Protein AF-A0AAW9SC11-F1 (afdb_monomer)

Nearest PDB structures (foldseek):
  1xo5-assembly1_A  TM=5.138E-01  e=3.630E+00  Homo sapiens

Solvent-accessible surface area (backbone atoms only — not comparable to full-atom values): 5705 Å² total; per-residue (Å²): 135,85,87,76,81,94,71,84,79,86,78,82,84,76,91,75,77,80,82,77,78,80,78,78,77,77,62,61,58,48,61,70,51,51,22,66,76,67,71,50,55,68,71,56,32,51,50,49,56,49,52,51,34,62,74,68,70,50,57,94,87,59,80,52,36,47,67,57,51,20,69,74,69,72,50,56,64,69,60,54,31,57,73,69,77,94

Sequence (86 aa):
MTGFSLGKVFIFIWKTEPQYIMHRKRLCIYPKDVQLITQKSEKTTRKLLHQMRDYFHKEPHQLVAVSEFCAYTGLKDEEVKKAIGL

Structure (mmCIF, N/CA/C/O backbone):
data_AF-A0AAW9SC11-F1
#
_entry.id   AF-A0AAW9SC11-F1
#
loop_
_atom_site.group_PDB
_atom_site.id
_atom_site.type_symbol
_atom_site.label_atom_id
_atom_site.label_alt_id
_atom_site.label_comp_id
_atom_site.label_asym_id
_atom_site.label_entity_id
_atom_site.label_seq_id
_atom_site.pdbx_PDB_ins_code
_atom_site.Cartn_x
_atom_site.Cartn_y
_atom_site.Cartn_z
_atom_site.occupancy
_atom_site.B_iso_or_equiv
_atom_site.auth_seq_id
_atom_site.auth_comp_id
_atom_site.auth_asym_id
_atom_site.auth_atom_id
_atom_site.pdbx_PDB_model_num
ATOM 1 N N . MET A 1 1 ? -22.981 58.159 43.121 1.00 40.00 1 MET A N 1
ATOM 2 C CA . MET A 1 1 ? -22.211 58.435 41.891 1.00 40.00 1 MET A CA 1
ATOM 3 C C . MET A 1 1 ? -21.603 57.125 41.424 1.00 40.00 1 MET A C 1
ATOM 5 O O . MET A 1 1 ? -20.703 56.598 42.056 1.00 40.00 1 MET A O 1
ATOM 9 N N . THR A 1 2 ? -22.283 56.561 40.429 1.00 39.88 2 THR A N 1
ATOM 10 C CA . THR A 1 2 ? -21.951 55.442 39.533 1.00 39.88 2 THR A CA 1
ATOM 11 C C . THR A 1 2 ? -20.631 54.703 39.768 1.00 39.88 2 THR A C 1
ATOM 13 O O . THR A 1 2 ? -19.574 55.120 39.301 1.00 39.88 2 THR A O 1
ATOM 16 N N . GLY A 1 3 ? -20.737 53.527 40.386 1.00 48.25 3 GLY A N 1
ATOM 17 C CA . GLY A 1 3 ? -19.853 52.413 40.075 1.00 48.25 3 GLY A CA 1
ATOM 18 C C . GLY A 1 3 ? -20.429 51.639 38.892 1.00 48.25 3 GLY A C 1
ATOM 19 O O . GLY A 1 3 ? -21.582 51.227 38.948 1.00 48.25 3 GLY A O 1
ATOM 20 N N . PHE A 1 4 ? -19.641 51.437 37.840 1.00 42.88 4 PHE A N 1
ATOM 21 C CA . PHE A 1 4 ? -19.737 50.236 37.013 1.00 42.88 4 PHE A CA 1
ATOM 22 C C . PHE A 1 4 ? -18.396 50.025 36.308 1.00 42.88 4 PHE A C 1
ATOM 24 O O . PHE A 1 4 ? -17.972 50.807 35.460 1.00 42.88 4 PHE A O 1
ATOM 31 N N . SER A 1 5 ? -17.696 48.986 36.753 1.00 44.31 5 SER A N 1
ATOM 32 C CA . SER A 1 5 ? -16.434 48.515 36.200 1.00 44.31 5 SER A CA 1
ATOM 33 C C . SER A 1 5 ? -16.657 48.063 34.754 1.00 44.31 5 SER A C 1
ATOM 35 O O . SER A 1 5 ? -17.384 47.105 34.501 1.00 44.31 5 SER A O 1
ATOM 37 N N . LEU A 1 6 ? -16.023 48.751 33.804 1.00 46.84 6 LEU A N 1
ATOM 38 C CA . LEU A 1 6 ? -15.861 48.310 32.417 1.00 46.84 6 LEU A CA 1
ATOM 39 C C . LEU A 1 6 ? -14.841 47.167 32.374 1.00 46.84 6 LEU A C 1
ATOM 41 O O . LEU A 1 6 ? -13.703 47.313 31.942 1.00 46.84 6 LEU A O 1
ATOM 45 N N . GLY A 1 7 ? -15.248 46.011 32.878 1.00 53.19 7 GLY A N 1
ATOM 46 C CA . GLY A 1 7 ? -14.518 44.768 32.735 1.00 53.19 7 GLY A CA 1
ATOM 47 C C . GLY A 1 7 ? -15.486 43.686 32.293 1.00 53.19 7 GLY A C 1
ATOM 48 O O . GLY A 1 7 ? -16.466 43.433 32.983 1.00 53.19 7 GLY A O 1
ATOM 49 N N . LYS A 1 8 ? -15.140 42.986 31.206 1.00 52.53 8 LYS A N 1
ATOM 50 C CA . LYS A 1 8 ? -15.665 41.652 30.844 1.00 52.53 8 LYS A CA 1
ATOM 51 C C . LYS A 1 8 ? -16.959 41.578 30.015 1.00 52.53 8 LYS A C 1
ATOM 53 O O . LYS A 1 8 ? -17.765 40.687 30.248 1.00 52.53 8 LYS A O 1
ATOM 58 N N . VAL A 1 9 ? -17.128 42.404 28.979 1.00 45.59 9 VAL A N 1
ATOM 59 C CA . VAL A 1 9 ? -18.124 42.100 27.915 1.00 45.59 9 VAL A CA 1
ATOM 60 C C . VAL A 1 9 ? -17.468 41.638 26.602 1.00 45.59 9 VAL A C 1
ATOM 62 O O . VAL A 1 9 ? -18.120 41.044 25.755 1.00 45.59 9 VAL A O 1
ATOM 65 N N . PHE A 1 10 ? -16.145 41.773 26.457 1.00 39.69 10 PHE A N 1
ATOM 66 C CA . PHE A 1 10 ? -15.445 41.445 25.204 1.00 39.69 10 PHE A CA 1
ATOM 67 C C . PHE A 1 10 ? -14.914 39.999 25.094 1.00 39.69 10 PHE A C 1
ATOM 69 O O . PHE A 1 10 ? -14.274 39.648 2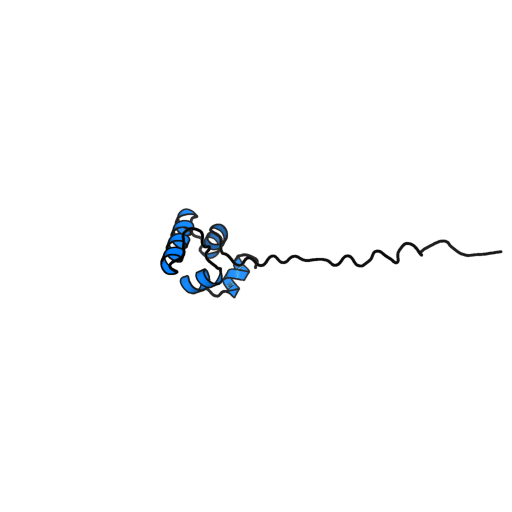4.111 1.00 39.69 10 PHE A O 1
ATOM 76 N N . ILE A 1 11 ? -15.162 39.146 26.095 1.00 45.31 11 ILE A N 1
ATOM 77 C CA . ILE A 1 11 ? -14.618 37.770 26.156 1.00 45.31 11 ILE A CA 1
ATOM 78 C C . ILE A 1 11 ? -15.652 36.713 25.707 1.00 45.31 11 ILE A C 1
ATOM 80 O O . ILE A 1 11 ? -15.326 35.537 25.575 1.00 45.31 11 ILE A O 1
ATOM 84 N N . PHE A 1 12 ? -16.903 37.100 25.434 1.00 47.69 12 PHE A N 1
ATOM 85 C CA . PHE A 1 12 ? -18.009 36.137 25.335 1.00 47.69 12 PHE A CA 1
ATOM 86 C C . PHE A 1 12 ? -18.474 35.777 23.912 1.00 47.69 12 PHE A C 1
ATOM 88 O O . PHE A 1 12 ? -19.495 35.118 23.763 1.00 47.69 12 PHE A O 1
ATOM 95 N N . ILE A 1 13 ? -17.751 36.156 22.851 1.00 48.09 13 ILE A N 1
ATOM 96 C CA . ILE A 1 13 ? -18.111 35.750 21.474 1.00 48.09 13 ILE A CA 1
ATOM 97 C C . ILE A 1 13 ? -16.861 35.414 20.644 1.00 48.09 13 ILE A C 1
ATOM 99 O O . ILE A 1 13 ? -16.657 36.012 19.606 1.00 48.09 13 ILE A O 1
ATOM 103 N N . TRP A 1 14 ? -15.997 34.490 21.089 1.00 43.78 14 TRP A N 1
ATOM 104 C CA . TRP A 1 14 ? -14.951 33.888 20.222 1.00 43.78 14 TRP A CA 1
ATOM 105 C C . TRP A 1 14 ? -14.568 32.442 20.614 1.00 43.78 14 TRP A C 1
ATOM 107 O O . TRP A 1 14 ? -13.488 31.974 20.273 1.00 43.78 14 TRP A O 1
ATOM 117 N N . LYS A 1 15 ? -15.418 31.692 21.336 1.00 52.47 15 LYS A N 1
ATOM 118 C CA . LYS A 1 15 ? -15.063 30.340 21.828 1.00 52.47 15 LYS A CA 1
ATOM 119 C C . LYS A 1 15 ? -15.795 29.183 21.145 1.00 52.47 15 LYS A C 1
ATOM 121 O O . LYS A 1 15 ? -16.196 28.244 21.822 1.00 52.47 15 LYS A O 1
ATOM 126 N N . THR A 1 16 ? -15.924 29.204 19.824 1.00 62.84 16 THR A N 1
ATOM 127 C CA . THR A 1 16 ? -16.279 27.993 19.061 1.00 62.84 16 THR A CA 1
ATOM 128 C C . THR A 1 16 ? -15.715 28.069 17.648 1.00 62.84 16 THR A C 1
ATOM 130 O O . THR A 1 16 ? -16.450 28.258 16.682 1.00 62.84 16 THR A O 1
ATOM 133 N N . GLU A 1 17 ? -14.400 27.905 17.520 1.00 63.03 17 GLU A N 1
ATOM 134 C CA . GLU A 1 17 ? -13.844 27.354 16.286 1.00 63.03 17 GLU A CA 1
ATOM 135 C C . GLU A 1 17 ? -14.205 25.858 16.264 1.00 63.03 17 GLU A C 1
ATOM 137 O O . GLU A 1 17 ? -13.840 25.131 17.195 1.00 63.03 17 GLU A O 1
ATOM 142 N N . PRO A 1 18 ? -14.968 25.351 15.280 1.00 64.81 18 PRO A N 1
ATOM 143 C CA . PRO A 1 18 ? -15.092 23.914 15.115 1.00 64.81 18 PRO A CA 1
ATOM 144 C C . PRO A 1 18 ? -13.716 23.377 14.712 1.00 64.81 18 PRO A C 1
ATOM 146 O O . PRO A 1 18 ? -13.227 23.670 13.622 1.00 64.81 18 PRO A O 1
ATOM 149 N N . GLN A 1 19 ? -13.082 22.589 15.587 1.00 66.56 19 GLN A N 1
ATOM 150 C CA . GLN A 1 19 ? -11.866 21.844 15.247 1.00 66.56 19 GLN A CA 1
ATOM 151 C C . GLN A 1 19 ? -12.215 20.833 14.148 1.00 66.56 19 GLN A C 1
ATOM 153 O O . GLN A 1 19 ? -12.637 19.707 14.419 1.00 66.56 19 GLN A O 1
ATOM 158 N N . TYR A 1 20 ? -12.091 21.240 12.887 1.00 63.38 20 TYR A N 1
ATOM 159 C CA . TYR A 1 20 ? -12.304 20.355 11.753 1.00 63.38 20 TYR A CA 1
ATOM 160 C C . TYR A 1 20 ? -11.084 19.443 11.621 1.00 63.38 20 TYR A C 1
ATOM 162 O O . TYR A 1 20 ? -10.130 19.716 10.892 1.00 63.38 20 TYR A O 1
ATOM 170 N N . ILE A 1 21 ? -11.086 18.356 12.390 1.00 64.94 21 ILE A N 1
ATOM 171 C CA . ILE A 1 21 ? -10.082 17.304 12.276 1.00 64.94 21 ILE A CA 1
ATOM 172 C C . ILE A 1 21 ? -10.388 16.536 10.990 1.00 64.94 21 ILE A C 1
ATOM 174 O O . ILE A 1 21 ? -11.154 15.574 10.978 1.00 64.94 21 ILE A O 1
ATOM 178 N N . MET A 1 22 ? -9.768 16.961 9.892 1.00 60.00 22 MET A N 1
ATOM 179 C CA . MET A 1 22 ? -9.697 16.184 8.657 1.00 60.00 22 MET A CA 1
ATOM 180 C C . MET A 1 22 ? -8.847 14.931 8.884 1.00 60.00 22 MET A C 1
ATOM 182 O O . MET A 1 22 ? -7.676 14.880 8.507 1.00 60.00 22 MET A O 1
ATOM 186 N N . HIS A 1 23 ? -9.432 13.896 9.491 1.00 61.28 23 HIS A N 1
ATOM 187 C CA . HIS A 1 23 ? -8.859 12.551 9.488 1.00 61.28 23 HIS A CA 1
ATOM 188 C C . HIS A 1 23 ? -8.922 12.008 8.054 1.00 61.28 23 HIS A C 1
ATOM 190 O O . HIS A 1 23 ? -9.877 11.339 7.656 1.00 61.28 23 HIS A O 1
ATOM 196 N N . ARG A 1 24 ? -7.913 12.337 7.236 1.00 66.88 24 ARG A N 1
ATOM 197 C CA . ARG A 1 24 ? -7.768 11.786 5.883 1.00 66.88 24 ARG A CA 1
ATOM 198 C C . ARG A 1 24 ? -7.440 10.297 5.979 1.00 66.88 24 ARG A C 1
ATOM 200 O O . ARG A 1 24 ? -6.275 9.916 6.021 1.00 66.88 24 ARG A O 1
ATOM 207 N N . LYS A 1 25 ? -8.477 9.457 5.995 1.00 74.75 25 LYS A N 1
ATOM 208 C CA . LYS A 1 25 ? -8.339 8.000 5.888 1.00 74.75 25 LYS A CA 1
ATOM 209 C C . LYS A 1 25 ? -7.727 7.659 4.529 1.00 74.75 25 LYS A C 1
ATOM 211 O O . LYS A 1 25 ? -8.307 7.968 3.489 1.00 74.75 25 LYS A O 1
ATOM 216 N N . ARG A 1 26 ? -6.541 7.047 4.523 1.00 83.56 26 ARG A N 1
ATOM 217 C CA . ARG A 1 26 ? -5.892 6.578 3.289 1.00 83.56 26 ARG A CA 1
ATOM 218 C C . ARG A 1 26 ? -6.569 5.272 2.861 1.00 83.56 26 ARG A C 1
ATOM 220 O O . ARG A 1 26 ? -6.662 4.342 3.650 1.00 83.56 26 ARG A O 1
ATOM 227 N N . LEU A 1 27 ? -7.059 5.216 1.623 1.00 88.75 27 LEU A N 1
ATOM 228 C CA . LEU A 1 27 ? -7.715 4.022 1.061 1.00 88.75 27 LEU A CA 1
ATOM 229 C C . LEU A 1 27 ? -6.743 3.125 0.279 1.00 88.75 27 LEU A C 1
ATOM 231 O O . LEU A 1 27 ? -6.944 1.917 0.175 1.00 88.75 27 LEU A O 1
ATOM 235 N N . CYS A 1 28 ? -5.692 3.729 -0.276 1.00 92.75 28 CYS A N 1
ATOM 236 C CA . CYS A 1 28 ? -4.697 3.062 -1.109 1.00 92.75 28 CYS A CA 1
ATOM 237 C C . CYS A 1 28 ? -3.415 2.802 -0.320 1.00 92.75 28 CYS A C 1
ATOM 239 O O . CYS A 1 28 ? -3.030 3.614 0.527 1.00 92.75 28 CYS A O 1
ATOM 241 N N . ILE A 1 29 ? -2.736 1.707 -0.650 1.00 93.69 29 ILE A N 1
ATOM 242 C CA . ILE A 1 29 ? -1.453 1.340 -0.058 1.00 93.69 29 ILE A CA 1
ATOM 243 C C . ILE A 1 29 ? -0.297 1.778 -0.962 1.00 93.69 29 ILE A C 1
ATOM 245 O O . ILE A 1 29 ? -0.346 1.628 -2.184 1.00 93.69 29 ILE A O 1
ATOM 249 N N . TYR A 1 30 ? 0.757 2.332 -0.365 1.00 93.75 30 TYR A N 1
ATOM 250 C CA . TYR A 1 30 ? 1.931 2.811 -1.094 1.00 93.75 30 TYR A CA 1
ATOM 251 C C . TYR A 1 30 ? 3.151 1.922 -0.839 1.00 93.75 30 TYR A C 1
ATOM 253 O O . TYR A 1 30 ? 3.208 1.221 0.172 1.00 93.75 30 TYR A O 1
ATOM 261 N N . PRO A 1 31 ? 4.188 1.987 -1.696 1.00 94.19 31 PRO A N 1
ATOM 262 C CA . PRO A 1 31 ? 5.413 1.218 -1.493 1.00 94.19 31 PRO A CA 1
ATOM 263 C C . PRO A 1 31 ? 6.033 1.397 -0.100 1.00 94.19 31 PRO A C 1
ATOM 265 O O . PRO A 1 31 ? 6.501 0.430 0.484 1.00 94.19 31 PRO A O 1
ATOM 268 N N . LYS A 1 32 ? 5.990 2.606 0.476 1.00 93.56 32 LYS A N 1
ATOM 269 C CA . LYS A 1 32 ? 6.507 2.863 1.833 1.00 93.56 32 LYS A CA 1
ATOM 270 C C . LYS A 1 32 ? 5.740 2.097 2.916 1.00 93.56 32 LYS A C 1
ATOM 272 O O . LYS A 1 32 ? 6.354 1.567 3.833 1.00 93.56 32 LYS A O 1
ATOM 277 N N . ASP A 1 33 ? 4.421 2.006 2.770 1.00 94.62 33 ASP A N 1
ATOM 278 C CA . ASP A 1 33 ? 3.543 1.293 3.699 1.00 94.62 33 ASP A CA 1
ATOM 279 C C . ASP A 1 33 ? 3.819 -0.217 3.627 1.00 94.62 33 ASP A C 1
ATOM 281 O O . ASP A 1 33 ? 4.076 -0.868 4.636 1.00 94.62 33 ASP A O 1
ATOM 285 N N . VAL A 1 34 ? 3.877 -0.767 2.409 1.00 95.19 34 VAL A N 1
ATOM 286 C CA . VAL A 1 34 ? 4.209 -2.182 2.181 1.00 95.19 34 VAL A CA 1
ATOM 287 C C . VAL A 1 34 ? 5.613 -2.511 2.689 1.00 95.19 34 VAL A C 1
ATOM 289 O O . VAL A 1 34 ? 5.830 -3.584 3.249 1.00 95.19 34 VAL A O 1
ATOM 292 N N . GLN A 1 35 ? 6.573 -1.600 2.527 1.00 96.00 35 GLN A N 1
ATOM 293 C CA . GLN A 1 35 ? 7.929 -1.767 3.042 1.00 96.00 35 GLN A CA 1
ATOM 294 C C . GLN A 1 35 ? 7.939 -1.856 4.570 1.00 96.00 35 GLN A C 1
ATOM 296 O O . GLN A 1 35 ? 8.594 -2.740 5.117 1.00 96.00 35 GLN A O 1
ATOM 301 N N . LEU A 1 36 ? 7.185 -0.982 5.240 1.00 94.69 36 LEU A N 1
ATOM 302 C CA . LEU A 1 36 ? 7.041 -0.986 6.693 1.00 94.69 36 LEU A CA 1
ATOM 303 C C . LEU A 1 36 ? 6.405 -2.291 7.192 1.00 94.69 36 LEU A C 1
ATOM 305 O O . LEU A 1 36 ? 6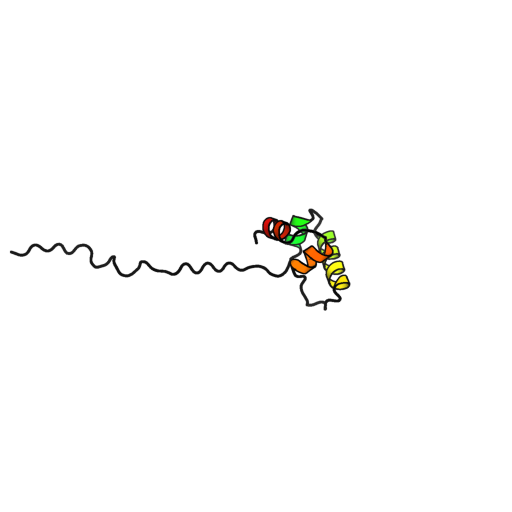.928 -2.910 8.113 1.00 94.69 36 LEU A O 1
ATOM 309 N N . ILE A 1 37 ? 5.322 -2.736 6.550 1.00 94.75 37 ILE A N 1
ATOM 310 C CA . ILE A 1 37 ? 4.581 -3.943 6.951 1.00 94.75 37 ILE A CA 1
ATOM 311 C C . ILE A 1 37 ? 5.404 -5.214 6.708 1.00 94.75 37 ILE A C 1
ATOM 313 O O . ILE A 1 37 ? 5.447 -6.104 7.550 1.00 94.75 37 ILE A O 1
ATOM 317 N N . THR A 1 38 ? 6.056 -5.322 5.548 1.00 94.25 38 THR A N 1
ATOM 318 C CA . THR A 1 38 ? 6.742 -6.560 5.135 1.00 94.25 38 THR A CA 1
ATOM 319 C C . THR A 1 38 ? 8.215 -6.619 5.538 1.00 94.25 38 THR A C 1
ATOM 321 O O . THR A 1 38 ? 8.828 -7.676 5.395 1.00 94.25 38 THR A O 1
ATOM 324 N N . GLN A 1 39 ? 8.799 -5.500 5.983 1.00 94.62 39 GLN A N 1
ATOM 325 C CA . GLN A 1 39 ? 10.236 -5.320 6.248 1.00 94.62 39 GLN A CA 1
ATOM 326 C C . GLN A 1 39 ? 11.147 -5.735 5.078 1.00 94.62 39 GLN A C 1
ATOM 328 O O . GLN A 1 39 ? 12.296 -6.139 5.257 1.00 94.62 39 GLN A O 1
ATOM 333 N N . LYS A 1 40 ? 10.636 -5.659 3.846 1.00 94.75 40 LYS A N 1
ATOM 334 C CA . LYS A 1 4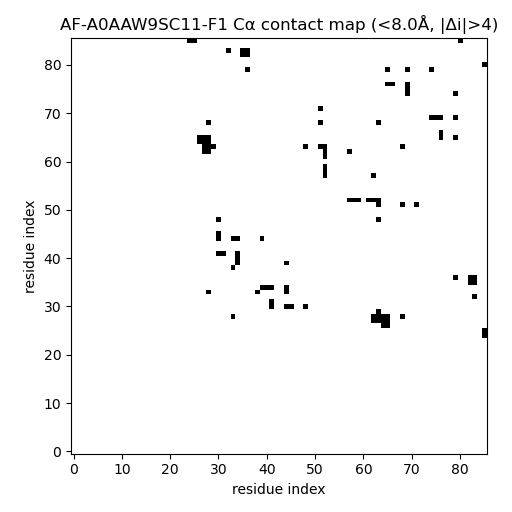0 ? 11.396 -5.986 2.633 1.00 94.75 40 LYS A CA 1
ATOM 335 C C . LYS A 1 40 ? 12.127 -4.757 2.099 1.00 94.75 40 LYS A C 1
ATOM 337 O O . LYS A 1 40 ? 11.857 -3.631 2.490 1.00 94.75 40 LYS A O 1
ATOM 342 N N . SER A 1 41 ? 13.054 -4.962 1.168 1.00 95.81 41 SER A N 1
ATOM 343 C CA . SER A 1 41 ? 13.681 -3.852 0.445 1.00 95.81 41 SER A CA 1
ATOM 344 C C . SER A 1 41 ? 12.699 -3.181 -0.519 1.00 95.81 41 SER A C 1
ATOM 346 O O . SER A 1 41 ? 11.800 -3.833 -1.055 1.00 95.81 41 SER A O 1
ATOM 348 N N . GLU A 1 42 ? 12.920 -1.901 -0.824 1.00 94.44 42 GLU A N 1
ATOM 349 C CA . GLU A 1 42 ? 12.069 -1.126 -1.738 1.00 94.44 42 GLU A CA 1
ATOM 350 C C . GLU A 1 42 ? 11.876 -1.815 -3.103 1.00 94.44 42 GLU A C 1
ATOM 352 O O . GLU A 1 42 ? 10.761 -1.883 -3.625 1.00 94.44 42 GLU A O 1
ATOM 357 N N . LYS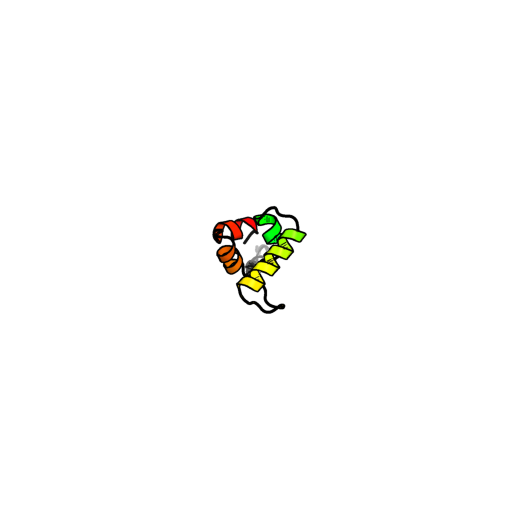 A 1 43 ? 12.945 -2.399 -3.667 1.00 95.62 43 LYS A N 1
ATOM 358 C CA . LYS A 1 43 ? 12.890 -3.156 -4.931 1.00 95.62 43 LYS A CA 1
ATOM 359 C C . LYS A 1 43 ? 11.901 -4.320 -4.852 1.00 95.62 43 LYS A C 1
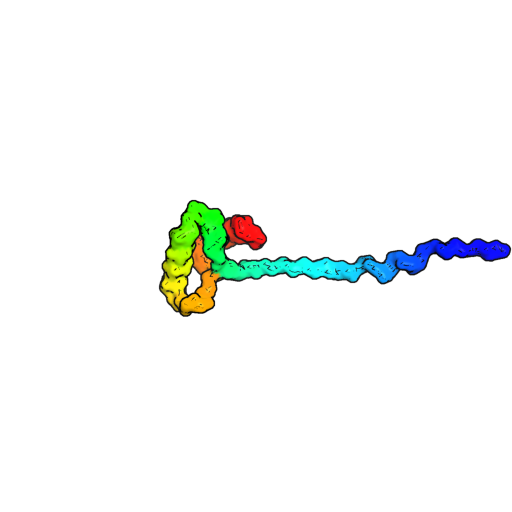ATOM 361 O O . LYS A 1 43 ? 11.093 -4.514 -5.761 1.00 95.62 43 LYS A O 1
ATOM 366 N N . THR A 1 44 ? 11.963 -5.088 -3.768 1.00 96.81 44 THR A N 1
ATOM 367 C CA . THR A 1 44 ? 11.083 -6.243 -3.554 1.00 96.81 44 THR A CA 1
ATOM 368 C C . THR A 1 44 ? 9.643 -5.789 -3.361 1.00 96.81 44 THR A C 1
ATOM 370 O O . THR A 1 44 ? 8.728 -6.380 -3.925 1.00 96.81 44 THR A O 1
ATOM 373 N N . THR A 1 45 ? 9.445 -4.689 -2.640 1.00 97.00 45 THR A N 1
ATOM 374 C CA . THR A 1 45 ? 8.136 -4.077 -2.428 1.00 97.00 45 THR A CA 1
ATOM 375 C C . THR A 1 45 ? 7.486 -3.606 -3.729 1.00 97.00 45 THR A C 1
ATOM 377 O O . THR A 1 45 ? 6.314 -3.889 -3.971 1.00 97.00 45 THR A O 1
ATOM 380 N N . ARG A 1 46 ? 8.237 -2.940 -4.616 1.00 95.25 46 ARG A N 1
ATOM 381 C CA . ARG A 1 46 ? 7.731 -2.544 -5.942 1.00 95.25 46 ARG A CA 1
ATOM 382 C C . ARG A 1 46 ? 7.319 -3.764 -6.766 1.00 95.25 46 ARG A C 1
ATOM 384 O O . ARG A 1 46 ? 6.256 -3.745 -7.380 1.00 95.25 46 ARG A O 1
ATOM 391 N N . LYS A 1 47 ? 8.127 -4.833 -6.739 1.00 96.31 47 LYS A N 1
ATOM 392 C CA . LYS A 1 47 ? 7.797 -6.102 -7.404 1.00 96.31 47 LYS A CA 1
ATOM 393 C C . LYS A 1 47 ? 6.505 -6.704 -6.846 1.00 96.31 47 LYS A C 1
ATOM 395 O O . LYS A 1 47 ? 5.644 -7.083 -7.627 1.00 96.31 47 LYS A O 1
ATOM 400 N N . LEU A 1 48 ? 6.344 -6.723 -5.524 1.00 96.25 48 LEU A N 1
ATOM 401 C CA . LEU A 1 48 ? 5.138 -7.226 -4.866 1.00 96.25 48 LEU A CA 1
ATOM 402 C C . LEU A 1 48 ? 3.887 -6.435 -5.284 1.00 96.25 48 LEU A C 1
ATOM 404 O O . LEU A 1 48 ? 2.874 -7.029 -5.630 1.00 96.25 48 LEU A O 1
ATOM 408 N N . LEU A 1 49 ? 3.974 -5.104 -5.340 1.00 96.00 49 LEU A N 1
ATOM 409 C CA . LEU A 1 49 ? 2.874 -4.257 -5.815 1.00 96.00 49 LEU A CA 1
ATOM 410 C C . LEU A 1 49 ? 2.560 -4.440 -7.306 1.00 96.00 49 LEU A C 1
ATOM 412 O O . LEU A 1 49 ? 1.423 -4.228 -7.719 1.00 96.00 49 LEU A O 1
ATOM 416 N N . HIS A 1 50 ? 3.548 -4.779 -8.138 1.00 95.44 50 HIS A N 1
ATOM 417 C CA . HIS A 1 50 ? 3.294 -5.203 -9.520 1.00 95.44 50 HIS A CA 1
ATOM 418 C C . HIS A 1 50 ? 2.527 -6.526 -9.548 1.00 95.44 50 HIS A C 1
ATOM 420 O O . HIS A 1 50 ? 1.451 -6.575 -10.125 1.00 95.44 50 HIS A O 1
ATOM 426 N N . GLN A 1 51 ? 3.005 -7.536 -8.818 1.00 96.38 51 GLN A N 1
ATOM 427 C CA . GLN A 1 51 ? 2.347 -8.844 -8.738 1.00 96.38 51 GLN A CA 1
ATOM 428 C C . GLN A 1 51 ? 0.902 -8.748 -8.236 1.00 96.38 51 GLN A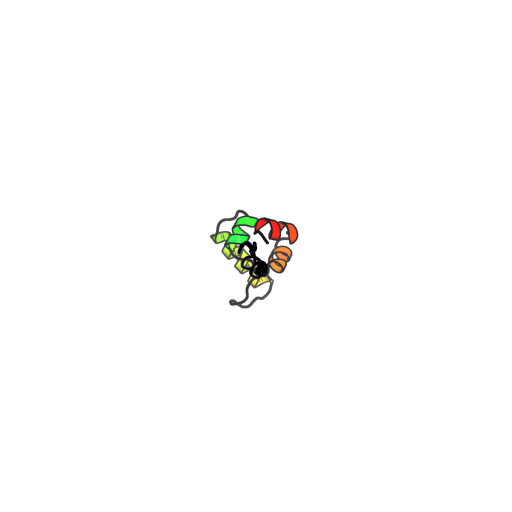 C 1
ATOM 430 O O . GLN A 1 51 ? 0.031 -9.430 -8.758 1.00 96.38 51 GLN A O 1
ATOM 435 N N . MET A 1 52 ? 0.630 -7.877 -7.261 1.00 96.88 52 MET A N 1
ATOM 436 C CA . MET A 1 52 ? -0.732 -7.619 -6.784 1.00 96.88 52 MET A CA 1
ATOM 437 C C . MET A 1 52 ? -1.617 -7.004 -7.872 1.00 96.88 52 MET A C 1
ATOM 439 O O . MET A 1 52 ? -2.755 -7.426 -8.034 1.00 96.88 52 MET A O 1
ATOM 443 N N . ARG A 1 53 ? -1.114 -6.023 -8.635 1.00 96.12 53 ARG A N 1
ATOM 444 C CA . ARG A 1 53 ? -1.874 -5.436 -9.752 1.00 96.12 53 ARG A CA 1
ATOM 445 C C . ARG A 1 53 ? -2.184 -6.474 -10.822 1.00 96.12 53 ARG A C 1
ATOM 447 O O . ARG A 1 53 ? -3.324 -6.534 -11.267 1.00 96.12 53 ARG A O 1
ATOM 454 N N . ASP A 1 54 ? -1.207 -7.311 -11.157 1.00 96.50 54 ASP A N 1
ATOM 455 C CA . ASP A 1 54 ? -1.378 -8.393 -12.127 1.00 96.50 54 ASP A CA 1
ATOM 456 C C . ASP A 1 54 ? -2.406 -9.422 -11.625 1.00 96.50 54 ASP A C 1
ATOM 458 O O . ASP A 1 54 ? -3.292 -9.824 -12.375 1.00 96.50 54 ASP A O 1
ATOM 462 N N . TYR A 1 55 ? -2.345 -9.789 -10.339 1.00 97.25 55 TYR A N 1
ATOM 463 C CA . TYR A 1 55 ? -3.280 -10.717 -9.694 1.00 97.25 55 TYR A CA 1
ATOM 464 C C . TYR A 1 55 ? -4.729 -10.212 -9.703 1.00 97.25 55 TYR A C 1
ATOM 466 O O . TYR A 1 55 ? -5.654 -10.988 -9.917 1.00 97.25 55 TYR A O 1
ATOM 474 N N . PHE A 1 56 ? -4.936 -8.910 -9.489 1.00 96.81 56 PHE A N 1
ATOM 475 C CA . PHE A 1 56 ? -6.263 -8.288 -9.523 1.00 96.81 56 PHE A CA 1
ATOM 476 C C . PHE A 1 56 ? -6.667 -7.780 -10.917 1.00 96.81 56 PHE A C 1
ATOM 478 O O . PHE A 1 56 ? -7.680 -7.093 -11.027 1.00 96.81 56 PHE A O 1
ATOM 485 N N . HIS A 1 57 ? -5.892 -8.091 -11.965 1.00 96.56 57 HIS A N 1
ATOM 486 C CA . HIS A 1 57 ? -6.120 -7.627 -13.339 1.00 96.56 57 HIS A CA 1
ATOM 487 C C . HIS A 1 57 ? -6.344 -6.110 -13.443 1.00 96.56 57 HIS A C 1
ATOM 489 O O . HIS A 1 57 ? -7.224 -5.636 -14.161 1.00 96.56 57 HIS A O 1
ATOM 495 N N . LYS A 1 58 ? -5.560 -5.339 -12.685 1.00 95.31 58 LYS A N 1
ATOM 496 C CA . LYS A 1 58 ? -5.666 -3.881 -12.648 1.00 95.31 58 LYS A CA 1
ATOM 497 C C . LYS A 1 58 ? -4.959 -3.229 -13.824 1.00 95.31 58 LYS A C 1
ATOM 499 O O . LYS A 1 58 ? -3.862 -3.623 -14.213 1.00 95.31 58 LYS A O 1
ATOM 504 N N . GLU A 1 59 ? -5.543 -2.135 -14.290 1.00 94.81 59 GLU A N 1
ATOM 505 C CA . GLU A 1 59 ? -4.905 -1.264 -15.272 1.00 94.81 59 GLU A CA 1
ATOM 506 C C . GLU A 1 59 ? -3.669 -0.556 -14.678 1.00 94.81 59 GLU A C 1
ATOM 508 O O . GLU A 1 59 ? -3.619 -0.305 -13.469 1.00 94.81 59 GLU A O 1
ATOM 513 N N . PRO A 1 60 ? -2.676 -0.142 -15.491 1.00 88.88 60 PRO A N 1
ATOM 514 C CA . PRO A 1 60 ? -1.419 0.434 -14.995 1.00 88.88 60 PRO A CA 1
ATOM 515 C C . PRO A 1 60 ? -1.578 1.674 -14.105 1.00 88.88 60 PRO A C 1
ATOM 517 O O . PRO A 1 60 ? -0.724 1.944 -13.259 1.00 88.88 60 PRO A O 1
ATOM 520 N N . HIS A 1 61 ? -2.661 2.426 -14.305 1.00 91.31 61 HIS A N 1
ATOM 521 C CA . HIS A 1 61 ? -2.993 3.638 -13.557 1.00 91.31 61 HIS A CA 1
ATOM 522 C C . HIS A 1 61 ? -3.778 3.358 -12.266 1.00 91.31 61 HIS A C 1
ATOM 524 O O . HIS A 1 61 ? -3.947 4.259 -11.443 1.00 91.31 61 HIS A 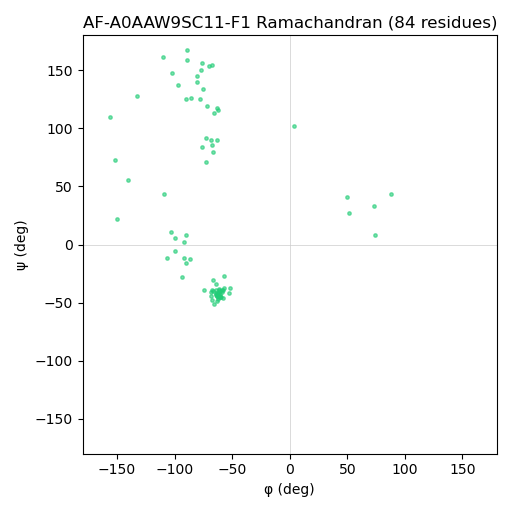O 1
ATOM 530 N N . GLN A 1 62 ? -4.282 2.136 -12.079 1.00 94.19 62 GLN A N 1
ATOM 531 C CA . GLN A 1 62 ? -5.072 1.775 -10.912 1.00 94.19 62 GLN A CA 1
ATOM 532 C C . GLN A 1 62 ? -4.178 1.467 -9.712 1.00 94.19 62 GLN A C 1
ATOM 534 O O . GLN A 1 62 ? -3.133 0.820 -9.802 1.00 94.19 62 GLN A O 1
ATOM 539 N N . LEU A 1 63 ? -4.630 1.938 -8.554 1.00 93.81 63 LEU A N 1
ATOM 540 C CA . LEU A 1 63 ? -3.950 1.744 -7.282 1.00 93.81 63 LEU A CA 1
ATOM 541 C C . LEU A 1 63 ? -4.413 0.449 -6.606 1.00 93.81 63 LEU A C 1
ATOM 543 O O . LEU A 1 63 ? -5.505 -0.063 -6.874 1.00 93.81 63 LEU A O 1
ATOM 547 N N . VAL A 1 64 ? -3.570 -0.047 -5.702 1.00 95.56 64 VAL A N 1
ATOM 548 C CA . VAL A 1 64 ? -3.894 -1.166 -4.814 1.00 95.56 64 VAL A CA 1
ATOM 549 C C . VAL A 1 64 ? -4.502 -0.601 -3.531 1.00 95.56 64 VAL A C 1
ATOM 551 O O . VAL A 1 64 ? -3.912 0.265 -2.877 1.00 95.56 64 VAL A O 1
ATOM 554 N N . ALA A 1 65 ? -5.695 -1.066 -3.179 1.00 95.50 65 ALA A N 1
ATOM 555 C CA . ALA A 1 65 ? -6.367 -0.729 -1.934 1.00 95.50 65 ALA A CA 1
ATOM 556 C C . ALA A 1 65 ? -5.755 -1.497 -0.752 1.00 95.50 65 ALA A C 1
ATOM 558 O O . ALA A 1 65 ? -5.198 -2.584 -0.911 1.00 95.50 65 ALA A O 1
ATOM 559 N N . VAL A 1 66 ? -5.901 -0.960 0.462 1.00 94.75 66 VAL A N 1
ATOM 560 C CA . VAL A 1 66 ? -5.462 -1.660 1.687 1.00 94.75 66 VAL A CA 1
ATOM 561 C C . VAL A 1 66 ? -6.167 -3.015 1.831 1.00 94.75 66 VAL A C 1
ATOM 563 O O . VAL A 1 66 ? -5.527 -4.008 2.168 1.00 94.75 66 VAL A O 1
ATOM 566 N N . SER A 1 67 ? -7.455 -3.087 1.489 1.00 94.56 67 SER A N 1
ATOM 567 C CA . SER A 1 67 ? -8.235 -4.329 1.507 1.00 94.56 67 SER A CA 1
ATOM 568 C C . SER A 1 67 ? -7.694 -5.385 0.539 1.00 94.56 67 SER A C 1
ATOM 570 O O . SER A 1 67 ? -7.599 -6.554 0.898 1.00 94.56 67 SER A O 1
ATOM 572 N N . GLU A 1 68 ? -7.296 -4.981 -0.667 1.00 96.25 68 GLU A N 1
ATOM 573 C CA . GLU A 1 68 ? -6.714 -5.865 -1.685 1.00 96.25 68 GLU A CA 1
ATOM 574 C C . GLU A 1 68 ? -5.347 -6.390 -1.250 1.00 96.25 68 GLU A C 1
ATOM 576 O O . GLU A 1 68 ? -5.042 -7.570 -1.418 1.00 96.25 68 GLU A O 1
ATOM 581 N N . PHE A 1 69 ? -4.538 -5.532 -0.627 1.00 96.19 69 PHE A N 1
ATOM 582 C CA . PHE A 1 69 ? -3.280 -5.948 -0.019 1.00 96.19 69 PHE A CA 1
ATOM 583 C C . PHE A 1 69 ? -3.502 -6.992 1.083 1.00 96.19 69 PHE A C 1
ATOM 585 O O . PHE A 1 69 ? -2.806 -8.008 1.110 1.00 96.19 69 PHE A O 1
ATOM 592 N N . CYS A 1 70 ? -4.480 -6.777 1.965 1.00 95.69 70 CYS A N 1
ATOM 593 C CA . CYS A 1 70 ? -4.825 -7.729 3.023 1.00 95.69 70 CYS A CA 1
ATOM 594 C C . CYS A 1 70 ? -5.327 -9.054 2.437 1.00 95.69 70 CYS A C 1
ATOM 596 O O . CYS A 1 70 ? -4.862 -10.116 2.841 1.00 95.69 70 CYS A O 1
ATOM 598 N N . ALA A 1 71 ? -6.193 -8.997 1.421 1.00 96.81 71 ALA A N 1
ATOM 599 C CA . ALA A 1 71 ? -6.696 -10.177 0.723 1.00 96.81 71 ALA A CA 1
ATOM 600 C C . ALA A 1 71 ? -5.573 -10.984 0.050 1.00 96.81 71 ALA A C 1
ATOM 602 O O . ALA A 1 71 ? -5.581 -12.209 0.106 1.00 96.81 71 ALA A O 1
ATOM 603 N N . TYR A 1 72 ? -4.587 -10.310 -0.549 1.00 97.00 72 TYR A N 1
ATOM 604 C CA . TYR A 1 72 ? -3.454 -10.966 -1.203 1.00 97.00 72 TYR A CA 1
ATOM 605 C C . TYR A 1 72 ? -2.439 -11.550 -0.207 1.00 97.00 72 TYR A C 1
ATOM 607 O O . TYR A 1 72 ? -1.870 -12.611 -0.444 1.00 97.00 72 TYR A O 1
ATOM 615 N N . THR A 1 73 ? -2.168 -10.848 0.897 1.00 95.19 73 THR A N 1
ATOM 616 C CA . THR A 1 73 ? -1.140 -11.250 1.878 1.00 95.19 73 THR A CA 1
ATOM 617 C C . THR A 1 73 ? -1.662 -12.152 2.993 1.00 95.19 73 THR A C 1
ATOM 619 O O . THR A 1 73 ? -0.860 -12.766 3.692 1.00 95.19 73 THR A O 1
ATOM 622 N N . GLY A 1 74 ? -2.981 -12.221 3.182 1.00 96.25 74 GLY A N 1
ATOM 623 C CA . GLY A 1 74 ? -3.615 -12.913 4.306 1.00 96.25 74 GLY A CA 1
ATOM 624 C C . GLY A 1 74 ? -3.497 -12.169 5.641 1.00 96.25 74 GLY A C 1
ATOM 625 O O . GLY A 1 74 ? -3.845 -12.727 6.681 1.00 96.25 74 GLY A O 1
ATOM 626 N N . LEU A 1 75 ? -3.001 -10.928 5.638 1.00 95.88 75 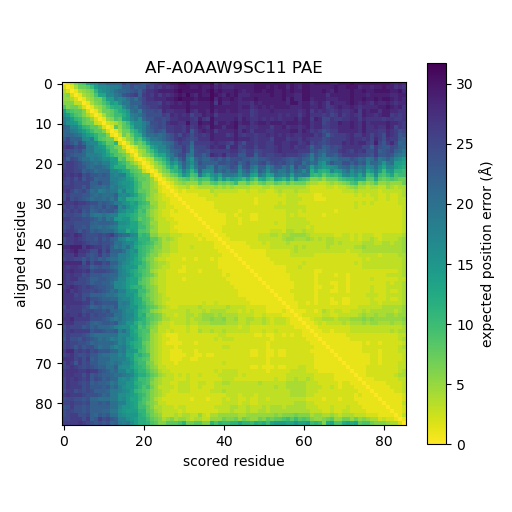LEU A N 1
ATOM 627 C CA . LEU A 1 75 ? -2.893 -10.103 6.839 1.00 95.88 75 LEU A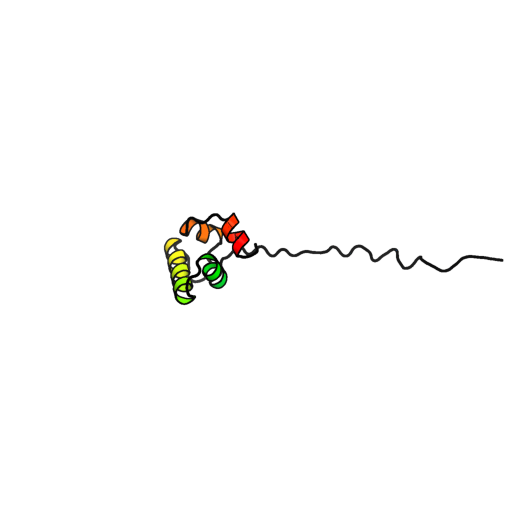 CA 1
ATOM 628 C C . LEU A 1 75 ? -4.252 -9.523 7.236 1.00 95.88 75 LEU A C 1
ATOM 630 O O . LEU A 1 75 ? -5.104 -9.246 6.390 1.00 95.88 75 LEU A O 1
ATOM 634 N N . LYS A 1 76 ? -4.446 -9.298 8.538 1.00 95.94 76 LYS A N 1
ATOM 635 C CA . LYS A 1 76 ? -5.665 -8.668 9.048 1.00 95.94 76 LYS A CA 1
ATOM 636 C C . LYS A 1 76 ? -5.642 -7.167 8.779 1.00 95.94 76 LYS A C 1
ATOM 638 O O . LYS A 1 76 ? -4.668 -6.484 9.088 1.00 95.94 76 LYS A O 1
ATOM 643 N N . ASP A 1 77 ? -6.760 -6.653 8.281 1.00 93.38 77 ASP A N 1
ATOM 644 C CA . ASP A 1 77 ? -6.931 -5.237 7.942 1.00 93.38 77 ASP A CA 1
ATOM 645 C C . ASP A 1 77 ? -6.667 -4.302 9.138 1.00 93.38 77 ASP A C 1
ATOM 647 O O . ASP A 1 77 ? -6.014 -3.271 8.986 1.00 93.38 77 ASP A O 1
ATOM 651 N N . GLU A 1 78 ? -7.072 -4.698 10.348 1.00 92.56 78 GLU A N 1
ATOM 652 C CA . GLU A 1 78 ? -6.814 -3.926 11.572 1.00 92.56 78 GLU A CA 1
ATOM 653 C C . GLU A 1 78 ? -5.320 -3.809 11.908 1.00 92.56 78 GLU A C 1
ATOM 655 O O . GLU A 1 78 ? -4.843 -2.734 12.274 1.00 92.56 78 GLU A O 1
ATOM 660 N N . GLU A 1 79 ? -4.562 -4.897 11.757 1.00 93.69 79 GLU A N 1
ATOM 661 C CA . GLU A 1 79 ? -3.122 -4.918 12.036 1.00 93.69 79 GLU A CA 1
ATOM 662 C C . GLU A 1 79 ? -2.363 -4.063 11.021 1.00 93.69 79 GLU A C 1
ATOM 664 O O . GLU A 1 79 ? -1.476 -3.287 11.386 1.00 93.69 79 GLU A O 1
ATOM 669 N N . VAL A 1 80 ? -2.763 -4.152 9.751 1.00 93.81 80 VAL A N 1
ATOM 670 C CA . VAL A 1 80 ? -2.199 -3.351 8.664 1.00 93.81 80 VAL A CA 1
ATOM 671 C C . VAL A 1 80 ? -2.472 -1.867 8.886 1.00 93.81 80 VAL A C 1
ATOM 673 O O . VAL A 1 80 ? -1.534 -1.074 8.821 1.00 93.81 80 VAL A O 1
ATOM 676 N N . LYS A 1 81 ? -3.715 -1.483 9.202 1.00 92.12 81 LYS A N 1
ATOM 677 C CA . LYS A 1 81 ? -4.087 -0.088 9.494 1.00 92.12 81 LYS A CA 1
ATOM 678 C C . LYS A 1 81 ? -3.313 0.471 10.682 1.00 92.12 81 LYS A C 1
ATOM 680 O O . LYS A 1 81 ? -2.716 1.541 10.570 1.00 92.12 81 LYS A O 1
ATOM 685 N N . LYS A 1 82 ? -3.205 -0.304 11.764 1.00 91.50 82 LYS A N 1
ATOM 686 C CA . LYS A 1 82 ? -2.414 0.064 12.943 1.00 91.50 82 LYS A CA 1
ATOM 687 C C . LYS A 1 82 ? -0.941 0.292 12.602 1.00 91.50 82 LYS A C 1
ATOM 689 O O . LYS A 1 82 ? -0.349 1.246 13.098 1.00 91.50 82 LYS A O 1
ATOM 694 N N . ALA A 1 83 ? -0.353 -0.548 11.749 1.00 89.94 83 ALA A N 1
ATOM 695 C CA . ALA A 1 83 ? 1.048 -0.418 11.350 1.00 89.94 83 ALA A CA 1
ATOM 696 C C . ALA A 1 83 ? 1.330 0.875 10.567 1.00 89.94 83 ALA A C 1
ATOM 698 O O . ALA A 1 83 ? 2.404 1.452 10.709 1.00 89.94 83 ALA A O 1
ATOM 699 N N . ILE A 1 84 ? 0.375 1.344 9.760 1.00 89.00 84 ILE A N 1
ATOM 700 C CA . ILE A 1 84 ? 0.547 2.509 8.874 1.00 89.00 84 ILE A CA 1
ATOM 701 C C . ILE A 1 84 ? -0.055 3.805 9.437 1.00 89.00 84 ILE A C 1
ATOM 703 O O . ILE A 1 84 ? -0.036 4.833 8.758 1.00 89.00 84 ILE A O 1
ATOM 707 N N . GLY A 1 85 ? -0.555 3.767 10.677 1.00 83.62 85 GLY A N 1
ATOM 708 C CA . GLY A 1 85 ? -1.127 4.922 11.371 1.00 83.62 85 GLY A CA 1
ATOM 709 C C . GLY A 1 85 ? -2.500 5.347 10.844 1.00 83.62 85 GLY A C 1
ATOM 710 O O . GLY A 1 85 ? -2.781 6.545 10.804 1.00 83.62 85 GLY A O 1
ATOM 711 N N . LEU A 1 86 ? -3.315 4.384 10.396 1.00 76.50 86 LEU A N 1
ATOM 712 C CA . LEU A 1 86 ? -4.698 4.578 9.938 1.00 76.50 86 LEU A CA 1
ATOM 713 C C . LEU A 1 86 ? -5.752 4.182 10.969 1.00 76.50 86 LEU A C 1
ATOM 715 O O . LEU A 1 86 ? -5.474 3.284 11.793 1.00 76.50 86 LEU A O 1
#

Organism: NCBI:txid413964

Secondary structure (DSSP, 8-state):
-------SSTTSS--------------B--HHHHHHHH---HHHHHHHHHHHHHHTT--TTPPPBHHHHHHHH---HHHHHHHHT-

Mean predicted aligned error: 11.26 Å

Radius of gyration: 24.99 Å; Cα contacts (8 Å, |Δi|>4): 54; chains: 1; bounding box: 36×71×57 Å

pLDDT: mean 82.25, std 19.4, range [39.69, 97.25]

Foldseek 3Di:
DDDDDPDDPPPPPDPDDPPPPPPPDDFFDDLVLQCQVVVDDSVVSVVVQVVLCVVVVHDPPDTHTLVSVCVVVVNDSVVSCVSNVD